Protein AF-A0A811QEH4-F1 (afdb_monomer)

Solvent-accessible surface area (backbone atoms only — not comparable to full-atom values): 9491 Å² total; per-residue (Å²): 139,77,87,78,74,56,68,46,79,50,65,41,89,74,87,62,48,53,26,32,36,38,54,56,64,73,72,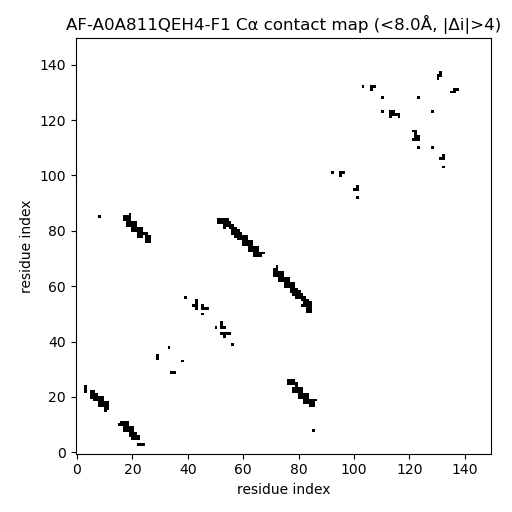63,85,62,61,89,95,57,53,68,68,59,54,52,51,56,50,46,68,50,81,49,101,90,50,87,40,41,75,50,71,46,82,45,80,42,83,41,80,43,80,56,97,92,37,83,42,82,42,82,44,46,51,40,37,41,30,26,59,53,63,93,84,63,64,69,72,85,74,43,87,46,76,64,58,44,49,52,54,51,48,54,51,53,49,54,56,36,63,67,42,87,54,71,86,72,31,69,51,73,65,58,51,51,38,48,76,68,63,76,54,79,74,82,86,74,79,77,70,85,78,84,76,136

Foldseek 3Di:
DPPFPPWDWDFDPPPRFIKTKGKDDKCPDDPPPDDPVRVLVVQQPDDDPPRWHFDDKAWDWDWDFDQDPNDTDTDTIIIIMTITGDDPVDDCVVVCPDPVSVVLVVLVVVLVVLCPDPPPVSHDDPVRSVCSNVVVDDPPVPPDDPDDDD

pLDDT: mean 82.16, std 16.69, range [34.47, 96.38]

Radius of gyration: 20.79 Å; Cα contacts (8 Å, |Δi|>4): 157; chains: 1; bounding box: 57×47×51 Å

Structure (mmCIF, N/CA/C/O backbone):
data_AF-A0A811QEH4-F1
#
_entry.id   AF-A0A811QEH4-F1
#
loop_
_atom_site.group_PDB
_atom_site.id
_atom_site.type_symbol
_atom_site.label_atom_id
_atom_site.label_alt_id
_atom_site.label_comp_id
_atom_site.label_asym_id
_atom_site.label_entity_id
_atom_site.label_seq_id
_atom_site.pdbx_PDB_ins_code
_atom_site.Cartn_x
_atom_site.Cartn_y
_atom_site.Cartn_z
_atom_site.occupancy
_atom_site.B_iso_or_equiv
_atom_site.auth_seq_id
_atom_site.auth_comp_id
_atom_site.auth_asym_id
_atom_site.auth_atom_id
_atom_site.pdbx_PDB_model_num
ATOM 1 N N . MET A 1 1 ? -11.457 2.155 -12.921 1.00 36.72 1 MET A N 1
ATOM 2 C CA . MET A 1 1 ? -10.584 1.898 -11.747 1.00 36.72 1 MET A CA 1
ATOM 3 C C . MET A 1 1 ? -10.361 0.392 -11.544 1.00 36.72 1 MET A C 1
ATOM 5 O O . MET A 1 1 ? -10.358 -0.081 -10.416 1.00 36.72 1 MET A O 1
ATOM 9 N N . GLU A 1 2 ? -10.170 -0.385 -12.615 1.00 34.47 2 GLU A N 1
ATOM 10 C CA . GLU A 1 2 ? -10.299 -1.854 -12.548 1.00 34.47 2 GLU A CA 1
ATOM 11 C C . GLU A 1 2 ? -8.967 -2.621 -12.679 1.00 34.47 2 GLU A C 1
ATOM 13 O O . GLU A 1 2 ? -8.942 -3.838 -12.553 1.00 34.47 2 GLU A O 1
ATOM 18 N N . GLU A 1 3 ? -7.828 -1.934 -12.817 1.00 36.97 3 GLU A N 1
ATOM 19 C CA . GLU A 1 3 ? -6.524 -2.590 -13.052 1.00 36.97 3 GLU A CA 1
ATOM 20 C C . GLU A 1 3 ? -5.674 -2.888 -11.799 1.00 36.97 3 GLU A C 1
ATOM 22 O O . GLU A 1 3 ? -4.561 -3.390 -11.914 1.00 36.97 3 GLU A O 1
ATOM 27 N N . LEU A 1 4 ? -6.179 -2.667 -10.580 1.00 42.97 4 LEU A N 1
ATOM 28 C CA . LEU A 1 4 ? -5.416 -2.902 -9.332 1.00 42.97 4 LEU A CA 1
ATOM 29 C C . LEU A 1 4 ? -5.822 -4.174 -8.563 1.00 42.97 4 LEU A C 1
ATOM 31 O O . LEU A 1 4 ? -5.484 -4.336 -7.389 1.00 42.97 4 LEU A O 1
ATOM 35 N N . ARG A 1 5 ? -6.559 -5.087 -9.207 1.00 48.81 5 ARG A N 1
ATOM 36 C CA . ARG A 1 5 ? -7.251 -6.212 -8.550 1.00 48.81 5 ARG A CA 1
ATOM 37 C C . ARG A 1 5 ? -6.539 -7.567 -8.623 1.00 48.81 5 ARG A C 1
ATOM 39 O O . ARG A 1 5 ? -7.174 -8.596 -8.417 1.00 48.81 5 ARG A O 1
ATOM 46 N N . LEU A 1 6 ? -5.235 -7.608 -8.887 1.00 53.94 6 LEU A N 1
ATOM 47 C CA . LEU A 1 6 ? -4.492 -8.872 -8.874 1.00 53.94 6 LEU A CA 1
ATOM 48 C C . LEU A 1 6 ? -3.901 -9.130 -7.484 1.00 53.94 6 LEU A C 1
ATOM 50 O O . LEU A 1 6 ? -2.721 -8.888 -7.235 1.00 53.94 6 LEU A O 1
ATOM 54 N N . ILE A 1 7 ? -4.759 -9.626 -6.586 1.00 71.75 7 ILE A N 1
ATOM 55 C CA . ILE A 1 7 ? -4.347 -10.272 -5.336 1.00 71.75 7 ILE A CA 1
ATOM 56 C C . ILE A 1 7 ? -4.352 -11.785 -5.574 1.00 71.75 7 ILE A C 1
ATOM 58 O O . ILE A 1 7 ? -5.411 -12.378 -5.777 1.00 71.75 7 ILE A O 1
ATOM 62 N N . LYS A 1 8 ? -3.176 -12.414 -5.569 1.00 86.38 8 LYS A N 1
ATOM 63 C CA . LYS A 1 8 ? -3.038 -13.879 -5.588 1.00 86.38 8 LYS A CA 1
ATOM 64 C C . LYS A 1 8 ? -2.835 -14.402 -4.168 1.00 86.38 8 LYS A C 1
ATOM 66 O O . LYS A 1 8 ? -2.325 -13.688 -3.313 1.00 86.38 8 LYS A O 1
ATOM 71 N N . GLN A 1 9 ? -3.218 -15.648 -3.921 1.00 90.12 9 GLN A N 1
ATOM 72 C CA . GLN A 1 9 ? -2.869 -16.348 -2.684 1.00 90.12 9 GLN A CA 1
ATOM 73 C C . GLN A 1 9 ? -1.576 -17.138 -2.895 1.00 90.12 9 GLN A C 1
ATOM 75 O O . GLN A 1 9 ? -1.321 -17.622 -3.999 1.00 90.12 9 GLN A O 1
ATOM 80 N N . GLY A 1 10 ? -0.769 -17.262 -1.847 1.00 89.50 10 GLY A N 1
ATOM 81 C CA . GLY A 1 10 ? 0.455 -18.058 -1.844 1.00 89.50 10 GLY A CA 1
ATOM 82 C C . GLY A 1 10 ? 0.698 -18.711 -0.488 1.00 89.50 10 GLY A C 1
ATOM 83 O O . GLY A 1 10 ? 0.034 -18.385 0.496 1.00 89.50 10 GLY A O 1
ATOM 84 N N . VAL A 1 11 ? 1.668 -19.621 -0.447 1.00 91.44 11 VAL A N 1
ATOM 85 C CA . VAL A 1 11 ? 2.109 -20.313 0.768 1.00 91.44 11 VAL A CA 1
ATOM 86 C C . VAL A 1 11 ? 3.607 -20.093 0.909 1.00 91.44 11 VAL A C 1
ATOM 88 O O . VAL A 1 11 ? 4.354 -20.364 -0.032 1.00 91.44 11 VAL A O 1
ATOM 91 N N . LEU A 1 12 ? 4.050 -19.591 2.061 1.00 87.31 12 LEU A N 1
ATOM 92 C CA . LEU A 1 12 ? 5.476 -19.496 2.353 1.00 87.31 12 LEU A CA 1
ATOM 93 C C . LEU A 1 12 ? 6.052 -20.906 2.566 1.00 87.31 12 LEU A C 1
ATOM 95 O O . LEU A 1 12 ? 5.463 -21.683 3.324 1.00 87.31 12 LEU A O 1
ATOM 99 N N . PRO A 1 13 ? 7.197 -21.242 1.936 1.00 85.12 13 PRO A N 1
ATOM 100 C CA . PRO A 1 13 ? 7.842 -22.547 2.106 1.00 85.12 13 PRO A CA 1
ATOM 101 C C . PRO A 1 13 ? 8.189 -22.838 3.570 1.00 85.12 13 PRO A C 1
ATOM 103 O O . PRO A 1 13 ? 8.126 -23.976 4.029 1.00 85.12 13 PRO A O 1
ATOM 106 N N . GLU A 1 14 ? 8.524 -21.785 4.312 1.00 80.12 14 GLU A N 1
ATOM 107 C CA . GLU A 1 14 ? 8.850 -21.840 5.727 1.00 80.12 14 GLU A CA 1
ATOM 108 C C . GLU A 1 14 ? 7.561 -21.863 6.559 1.00 80.12 14 GLU A C 1
ATOM 110 O O . GLU A 1 14 ? 6.865 -20.858 6.713 1.00 80.12 14 GLU A O 1
ATOM 115 N N . GLY A 1 15 ? 7.205 -23.040 7.077 1.00 79.94 15 GLY A N 1
ATOM 116 C CA . GLY A 1 15 ? 6.101 -23.195 8.029 1.00 79.94 15 GLY A CA 1
ATOM 117 C C . GLY A 1 15 ? 4.690 -23.113 7.436 1.00 79.94 15 GLY A C 1
ATOM 118 O O . GLY A 1 15 ? 3.723 -23.136 8.193 1.00 79.94 15 GLY A O 1
ATOM 119 N N . GLY A 1 16 ? 4.539 -23.033 6.110 1.00 86.81 16 GLY A N 1
ATOM 120 C CA . GLY A 1 16 ? 3.236 -23.126 5.444 1.00 86.81 16 GLY A CA 1
ATOM 121 C C . GLY A 1 16 ? 2.312 -21.925 5.675 1.00 86.81 16 GLY A C 1
ATOM 122 O O . GLY A 1 16 ? 1.097 -22.040 5.504 1.00 86.81 16 GLY A O 1
ATOM 123 N N . ARG A 1 17 ? 2.855 -20.769 6.082 1.00 89.94 17 ARG A N 1
ATOM 124 C CA . ARG A 1 17 ? 2.060 -19.558 6.340 1.00 89.94 17 ARG A CA 1
ATOM 125 C C . ARG A 1 17 ? 1.414 -19.064 5.041 1.00 89.94 17 ARG A C 1
ATOM 127 O O . ARG A 1 17 ? 2.099 -18.838 4.043 1.00 89.94 17 ARG A O 1
ATOM 134 N N . MET A 1 18 ? 0.097 -18.861 5.069 1.00 93.69 18 MET A N 1
ATOM 135 C CA . MET A 1 18 ? -0.664 -18.301 3.948 1.00 93.69 18 MET A CA 1
ATOM 136 C C . MET A 1 18 ? -0.372 -16.807 3.772 1.00 93.69 18 MET A C 1
ATOM 138 O O . MET A 1 18 ? -0.351 -16.053 4.749 1.00 93.69 18 MET A O 1
ATOM 142 N N . ILE A 1 19 ? -0.219 -16.369 2.521 1.00 94.00 19 ILE A N 1
ATOM 143 C CA . ILE A 1 19 ? 0.032 -14.969 2.158 1.00 94.00 19 ILE A CA 1
ATOM 144 C C . ILE A 1 19 ? -0.906 -14.476 1.054 1.00 94.00 19 ILE A C 1
ATOM 146 O O . ILE A 1 19 ? -1.382 -15.248 0.217 1.00 94.00 19 ILE A O 1
ATOM 150 N N . ALA A 1 20 ? -1.138 -13.166 1.039 1.00 93.94 20 ALA A N 1
ATOM 151 C CA . ALA A 1 20 ? -1.790 -12.443 -0.042 1.00 93.94 20 ALA A CA 1
ATOM 152 C C . ALA A 1 20 ? -0.747 -11.618 -0.812 1.00 93.94 20 ALA A C 1
ATOM 154 O O . ALA A 1 20 ? -0.099 -10.735 -0.255 1.00 93.94 20 ALA A O 1
ATOM 155 N N . VAL A 1 21 ? -0.591 -11.893 -2.104 1.00 93.19 21 VAL A N 1
ATOM 156 C CA . VAL A 1 21 ? 0.377 -11.233 -2.987 1.00 93.19 21 VAL A CA 1
ATOM 157 C C . VAL A 1 21 ? -0.340 -10.189 -3.824 1.00 93.19 21 VAL A C 1
ATOM 159 O O . VAL A 1 21 ? -1.165 -10.535 -4.669 1.00 93.19 21 VAL A O 1
ATOM 162 N N . LYS A 1 22 ? -0.007 -8.918 -3.618 1.00 91.31 22 LYS A N 1
ATOM 163 C CA . LYS A 1 22 ? -0.503 -7.789 -4.403 1.00 91.31 22 LYS A CA 1
ATOM 164 C C . LYS A 1 22 ? 0.578 -7.326 -5.371 1.00 91.31 22 LYS A C 1
ATOM 166 O O . LYS A 1 22 ? 1.601 -6.795 -4.943 1.00 91.31 22 LYS A O 1
ATOM 171 N N . ARG A 1 23 ? 0.335 -7.488 -6.672 1.00 88.94 23 ARG A N 1
ATOM 172 C CA . ARG A 1 23 ? 1.204 -6.921 -7.713 1.00 88.94 23 ARG A CA 1
ATOM 173 C C . ARG A 1 23 ? 0.869 -5.442 -7.907 1.00 88.94 23 ARG A C 1
ATOM 175 O O . ARG A 1 23 ? -0.309 -5.103 -8.033 1.00 88.94 23 ARG A O 1
ATOM 182 N N . LEU A 1 24 ? 1.874 -4.570 -7.909 1.00 86.56 24 LEU A N 1
ATOM 183 C CA . LEU A 1 24 ? 1.686 -3.157 -8.251 1.00 86.56 24 LEU A CA 1
ATOM 184 C C . LEU A 1 24 ? 1.806 -2.954 -9.766 1.00 86.56 24 LEU A C 1
ATOM 186 O O . LEU A 1 24 ? 2.313 -3.819 -10.482 1.00 86.56 24 LEU A O 1
ATOM 190 N N . ALA A 1 25 ? 1.290 -1.825 -10.253 1.00 80.56 25 ALA A N 1
ATOM 191 C CA . ALA A 1 25 ? 1.452 -1.443 -11.650 1.00 80.56 25 ALA A CA 1
ATOM 192 C C . ALA A 1 25 ? 2.940 -1.264 -11.990 1.00 80.56 25 ALA A C 1
ATOM 194 O O . ALA A 1 25 ? 3.731 -0.846 -11.141 1.00 80.56 25 ALA A O 1
ATOM 195 N N . GLU A 1 26 ? 3.303 -1.577 -13.232 1.00 72.38 26 GLU A N 1
ATOM 196 C CA . GLU A 1 26 ? 4.658 -1.367 -13.740 1.00 72.38 26 GLU A CA 1
ATOM 197 C C . GLU A 1 26 ? 5.039 0.109 -13.594 1.00 72.38 26 GLU A C 1
ATOM 199 O O . GLU A 1 26 ? 4.231 0.995 -13.881 1.00 72.38 26 GLU A O 1
ATOM 204 N N . ASN A 1 27 ? 6.263 0.371 -13.130 1.00 65.00 27 ASN A N 1
ATOM 205 C CA . ASN A 1 27 ? 6.763 1.729 -12.896 1.00 65.00 27 ASN A CA 1
ATOM 206 C C . ASN A 1 27 ? 5.850 2.567 -11.978 1.00 65.00 27 ASN A C 1
ATOM 208 O O . ASN A 1 27 ? 5.674 3.766 -12.206 1.00 65.00 27 ASN A O 1
ATOM 212 N N . ALA A 1 28 ? 5.244 1.937 -10.960 1.00 66.06 28 ALA A N 1
ATOM 213 C CA . ALA A 1 28 ? 4.405 2.630 -9.988 1.00 66.06 28 ALA A CA 1
ATOM 214 C C . ALA A 1 28 ? 5.127 3.885 -9.455 1.00 66.06 28 ALA A C 1
ATOM 216 O O . ALA A 1 28 ? 6.252 3.777 -8.958 1.00 66.06 28 ALA A O 1
ATOM 217 N N . PRO A 1 29 ? 4.514 5.077 -9.570 1.00 63.91 29 PRO A N 1
ATOM 218 C CA . PRO A 1 29 ? 5.186 6.318 -9.225 1.00 63.91 29 PRO A CA 1
ATOM 219 C C . PRO A 1 29 ? 5.461 6.363 -7.722 1.00 63.91 29 PRO A C 1
ATOM 221 O O . PRO A 1 29 ? 4.541 6.262 -6.909 1.00 63.91 29 PRO A O 1
ATOM 224 N N . VAL A 1 30 ? 6.728 6.552 -7.360 1.00 65.12 30 VAL A N 1
ATOM 225 C CA . VAL A 1 30 ? 7.123 6.869 -5.986 1.00 65.12 30 VAL A CA 1
ATOM 226 C C . VAL A 1 30 ? 7.092 8.394 -5.825 1.00 65.12 30 VAL A C 1
ATOM 228 O O . VAL A 1 30 ? 7.584 9.104 -6.709 1.00 65.12 30 VAL A O 1
ATOM 231 N N . PRO A 1 31 ? 6.507 8.933 -4.740 1.00 67.12 31 PRO A N 1
ATOM 232 C CA . PRO A 1 31 ? 6.529 10.365 -4.473 1.00 67.12 31 PRO A CA 1
ATOM 233 C C . PRO A 1 31 ? 7.950 10.943 -4.494 1.00 67.12 31 PRO A C 1
ATOM 235 O O . PRO A 1 31 ? 8.900 10.330 -4.008 1.00 67.12 31 PRO A O 1
ATOM 238 N N . SER A 1 32 ? 8.094 12.155 -5.032 1.00 59.69 32 SER A N 1
ATOM 239 C CA . SER A 1 32 ? 9.386 12.840 -5.116 1.00 59.69 32 SER A CA 1
ATOM 240 C C . SER A 1 32 ? 10.029 12.999 -3.733 1.00 59.69 32 SER A C 1
ATOM 242 O O . SER A 1 32 ? 9.397 13.507 -2.808 1.00 59.69 32 SER A O 1
ATOM 244 N N . GLY A 1 33 ? 11.296 12.597 -3.607 1.00 66.69 33 GLY A N 1
ATOM 245 C CA . GLY A 1 33 ? 12.051 12.661 -2.350 1.00 66.69 33 GLY A CA 1
ATOM 246 C C . GLY A 1 33 ? 11.960 11.408 -1.472 1.00 66.69 33 GLY A C 1
ATOM 247 O O . GLY A 1 33 ? 12.563 11.395 -0.404 1.00 66.69 33 GLY A O 1
ATOM 248 N N . MET A 1 34 ? 11.255 10.360 -1.911 1.00 72.50 34 MET A N 1
ATOM 249 C CA . MET A 1 34 ? 11.223 9.047 -1.259 1.00 72.50 34 MET A CA 1
ATOM 250 C C . MET A 1 34 ? 11.585 7.942 -2.255 1.00 72.50 34 MET A C 1
ATOM 252 O O . MET A 1 34 ? 11.402 8.099 -3.462 1.00 72.50 34 MET A O 1
ATOM 256 N N . THR A 1 35 ? 12.117 6.827 -1.751 1.00 86.12 35 THR A N 1
ATOM 257 C CA . THR A 1 35 ? 12.345 5.612 -2.547 1.00 86.12 35 THR A CA 1
ATOM 258 C C . THR A 1 35 ? 11.330 4.541 -2.170 1.00 86.12 35 THR A C 1
ATOM 260 O O . THR A 1 35 ? 10.756 4.573 -1.078 1.00 86.12 35 THR A O 1
ATOM 263 N N . PHE A 1 36 ? 11.123 3.572 -3.062 1.00 87.38 36 PHE A N 1
ATOM 264 C CA . PHE A 1 36 ? 10.260 2.425 -2.788 1.00 87.38 36 PHE A CA 1
ATOM 265 C C . PHE A 1 36 ? 10.698 1.678 -1.514 1.00 87.38 36 PHE A C 1
ATOM 267 O O . PHE A 1 36 ? 9.865 1.322 -0.683 1.00 87.38 36 PHE A O 1
ATOM 274 N N . GLU A 1 37 ? 12.009 1.515 -1.316 1.00 89.56 37 GLU A N 1
ATOM 275 C CA . GLU A 1 37 ? 12.614 0.831 -0.168 1.00 89.56 37 GLU A CA 1
ATOM 276 C C . GLU A 1 37 ? 12.308 1.537 1.153 1.00 89.56 37 GLU A C 1
ATOM 278 O O . GLU A 1 37 ? 12.082 0.882 2.170 1.00 89.56 37 GLU A O 1
ATOM 283 N N . THR A 1 38 ? 12.278 2.871 1.148 1.00 90.44 38 THR A N 1
ATOM 284 C CA . THR A 1 38 ? 11.962 3.655 2.349 1.00 90.44 38 THR A CA 1
ATOM 285 C C . THR A 1 38 ? 10.517 3.403 2.775 1.00 90.44 38 THR A C 1
ATOM 287 O O . THR A 1 38 ? 10.255 3.046 3.925 1.00 90.44 38 THR A O 1
ATOM 290 N N . GLU A 1 39 ? 9.580 3.506 1.833 1.00 89.62 39 GLU A N 1
ATOM 291 C CA . GLU A 1 39 ? 8.155 3.297 2.096 1.00 89.62 39 GLU A CA 1
ATOM 292 C C . GLU A 1 39 ? 7.851 1.854 2.503 1.00 89.62 39 GLU A C 1
ATOM 294 O O . GLU A 1 39 ? 7.151 1.615 3.488 1.00 89.62 39 GLU A O 1
ATOM 299 N N . VAL A 1 40 ? 8.410 0.871 1.791 1.00 92.56 40 VAL A N 1
ATOM 300 C CA . VAL A 1 40 ? 8.153 -0.540 2.093 1.00 92.56 40 VAL A CA 1
ATOM 301 C C . VAL A 1 40 ? 8.733 -0.935 3.451 1.00 92.56 40 VAL A C 1
ATOM 303 O O . VAL A 1 40 ? 8.075 -1.655 4.198 1.00 92.56 40 VAL A O 1
ATOM 306 N N . THR A 1 41 ? 9.900 -0.403 3.828 1.00 93.31 41 THR A N 1
ATOM 307 C CA . THR A 1 41 ? 10.500 -0.651 5.148 1.00 93.31 41 THR A CA 1
ATOM 308 C C . THR A 1 41 ? 9.631 -0.074 6.262 1.00 93.31 41 THR A C 1
ATOM 310 O O . THR A 1 41 ? 9.370 -0.761 7.252 1.00 93.31 41 THR A O 1
ATOM 313 N N . ASN A 1 42 ? 9.114 1.147 6.082 1.00 93.25 42 ASN A N 1
ATOM 314 C CA . ASN A 1 42 ? 8.173 1.753 7.024 1.00 93.25 42 ASN A CA 1
ATOM 315 C C . ASN A 1 42 ? 6.912 0.892 7.181 1.00 93.25 42 ASN A C 1
ATOM 317 O O . ASN A 1 42 ? 6.490 0.626 8.304 1.00 93.25 42 ASN A O 1
ATOM 321 N N . LEU A 1 43 ? 6.341 0.403 6.075 1.00 93.38 43 LEU A N 1
ATOM 322 C CA . LEU A 1 43 ? 5.165 -0.470 6.100 1.00 93.38 43 LEU A CA 1
ATOM 323 C C . LEU A 1 43 ? 5.441 -1.821 6.777 1.00 93.38 43 LEU A C 1
ATOM 325 O O . LEU A 1 43 ? 4.605 -2.291 7.544 1.00 93.38 43 LEU A O 1
ATOM 329 N N . MET A 1 44 ? 6.600 -2.439 6.534 1.00 95.69 44 MET A N 1
ATOM 330 C CA . MET A 1 44 ? 6.988 -3.709 7.167 1.00 95.69 44 MET A CA 1
ATOM 331 C C . MET A 1 44 ? 7.203 -3.581 8.681 1.00 95.69 44 MET A C 1
ATOM 333 O O . MET A 1 44 ? 6.960 -4.540 9.421 1.00 95.69 44 MET A O 1
ATOM 337 N N . ALA A 1 45 ? 7.637 -2.406 9.150 1.00 96.38 45 ALA A N 1
ATOM 338 C CA . ALA A 1 45 ? 7.833 -2.116 10.568 1.00 96.38 45 ALA A CA 1
ATOM 339 C C . ALA A 1 45 ? 6.514 -1.930 11.341 1.00 96.38 45 ALA A C 1
ATOM 341 O O . ALA A 1 45 ? 6.502 -2.060 12.567 1.00 96.38 45 ALA A O 1
ATOM 342 N N . LEU A 1 46 ? 5.395 -1.655 10.660 1.00 95.31 46 LEU A N 1
ATOM 343 C CA . LEU A 1 46 ? 4.090 -1.514 11.306 1.00 95.31 46 LEU A CA 1
ATOM 344 C C . LEU A 1 46 ? 3.604 -2.868 11.837 1.00 95.31 46 LEU A C 1
ATOM 346 O O . LEU A 1 46 ? 3.300 -3.780 11.069 1.00 95.31 46 LEU A O 1
ATOM 350 N N . LYS A 1 47 ? 3.482 -2.979 13.164 1.00 95.06 47 LYS A N 1
ATOM 351 C CA . LYS A 1 47 ? 2.891 -4.134 13.855 1.00 95.06 47 LYS A CA 1
ATOM 352 C C . LYS A 1 47 ? 1.742 -3.663 14.734 1.00 95.06 47 LYS A C 1
ATOM 354 O O . LYS A 1 47 ? 1.955 -3.019 15.758 1.00 95.06 47 LYS A O 1
ATOM 359 N N . HIS A 1 48 ? 0.514 -3.964 14.326 1.00 96.19 48 HIS A N 1
ATOM 360 C CA . HIS A 1 48 ? -0.677 -3.609 15.088 1.00 96.19 48 HIS A CA 1
ATOM 361 C C . HIS A 1 48 ? -1.825 -4.563 14.757 1.00 96.19 48 HIS A C 1
ATOM 363 O O . HIS A 1 48 ? -2.043 -4.872 13.594 1.00 96.19 48 HIS A O 1
ATOM 369 N N . GLN A 1 49 ? -2.620 -4.958 15.754 1.00 95.00 49 GLN A N 1
ATOM 370 C CA . GLN A 1 49 ? -3.722 -5.926 15.602 1.00 95.00 49 GLN A CA 1
ATOM 371 C C . GLN A 1 49 ? -4.787 -5.554 14.549 1.00 95.00 49 GLN A C 1
ATOM 373 O O . GLN A 1 49 ? -5.524 -6.416 14.086 1.00 95.00 49 GLN A O 1
ATOM 378 N N . ASN A 1 50 ? -4.871 -4.271 14.179 1.00 93.62 50 ASN A N 1
ATOM 379 C CA . ASN A 1 50 ? -5.849 -3.739 13.219 1.00 93.62 50 ASN A CA 1
ATOM 380 C C . ASN A 1 50 ? -5.221 -3.282 11.889 1.00 93.62 50 ASN A C 1
ATOM 382 O O . ASN A 1 50 ? -5.888 -2.618 11.099 1.00 93.62 50 ASN A O 1
ATOM 386 N N . ILE A 1 51 ? -3.936 -3.562 11.658 1.00 93.75 51 ILE A N 1
ATOM 387 C CA . ILE A 1 51 ? -3.235 -3.242 10.409 1.00 93.75 51 ILE A CA 1
ATOM 388 C C . ILE A 1 51 ? -2.706 -4.553 9.845 1.00 93.75 51 ILE A C 1
ATOM 390 O O . ILE A 1 51 ? -1.974 -5.257 10.530 1.00 93.75 51 ILE A O 1
ATOM 394 N N . VAL A 1 52 ? -3.071 -4.859 8.599 1.00 93.06 52 VAL A N 1
ATOM 395 C CA . VAL A 1 52 ? -2.620 -6.081 7.925 1.00 93.06 52 VAL A CA 1
ATOM 396 C C . VAL A 1 52 ? -1.107 -6.042 7.761 1.00 93.06 52 VAL A C 1
ATOM 398 O O . VAL A 1 52 ? -0.567 -5.114 7.153 1.00 93.06 52 VAL A O 1
ATOM 401 N N . GLU A 1 53 ? -0.431 -7.051 8.294 1.00 94.56 53 GLU A N 1
ATOM 402 C CA . GLU A 1 53 ? 1.022 -7.126 8.310 1.00 94.56 53 GLU A CA 1
ATOM 403 C C . GLU A 1 53 ? 1.586 -7.316 6.893 1.00 94.56 53 GLU A C 1
ATOM 405 O O . GLU A 1 53 ? 1.221 -8.257 6.180 1.00 94.56 53 GLU A O 1
ATOM 410 N N . LEU A 1 54 ? 2.513 -6.443 6.488 1.00 95.56 54 LEU A N 1
ATOM 411 C CA . LEU A 1 54 ? 3.359 -6.671 5.318 1.00 95.56 54 LEU A CA 1
ATOM 412 C C . LEU A 1 54 ? 4.539 -7.561 5.728 1.00 95.56 54 LEU A C 1
ATOM 414 O O . LEU A 1 54 ? 5.329 -7.189 6.597 1.00 95.56 54 LEU A O 1
ATOM 418 N N . LEU A 1 55 ? 4.646 -8.734 5.106 1.00 93.31 55 LEU A N 1
ATOM 419 C CA . LEU A 1 55 ? 5.626 -9.763 5.461 1.00 93.31 55 LEU A CA 1
ATOM 420 C C . LEU A 1 55 ? 6.874 -9.700 4.593 1.00 93.31 55 LEU A C 1
ATOM 422 O O . LEU A 1 55 ? 7.983 -9.807 5.100 1.00 93.31 55 LEU A O 1
ATOM 426 N N . HIS A 1 56 ? 6.683 -9.535 3.285 1.00 93.00 56 HIS A N 1
ATOM 427 C CA . HIS A 1 56 ? 7.764 -9.502 2.306 1.00 93.00 56 HIS A CA 1
ATOM 428 C C . HIS A 1 56 ? 7.406 -8.563 1.155 1.00 93.00 56 HIS A C 1
ATOM 430 O O . HIS A 1 56 ? 6.241 -8.204 0.960 1.00 93.00 56 HIS A O 1
ATOM 436 N N . TYR A 1 57 ? 8.401 -8.224 0.346 1.00 93.56 57 TYR A N 1
ATOM 437 C CA . TYR A 1 57 ? 8.203 -7.543 -0.923 1.00 93.56 57 TYR A CA 1
ATOM 438 C C . TYR A 1 57 ? 9.175 -8.071 -1.978 1.00 93.56 57 TYR A C 1
ATOM 440 O O . TYR A 1 57 ? 10.185 -8.696 -1.662 1.00 93.56 57 TYR A O 1
ATOM 448 N N . CYS A 1 58 ? 8.852 -7.799 -3.235 1.00 89.88 58 CYS A N 1
ATOM 449 C CA . CYS A 1 58 ? 9.729 -7.967 -4.382 1.00 89.88 58 CYS A CA 1
ATOM 450 C C . CYS A 1 58 ? 9.827 -6.616 -5.096 1.00 89.88 58 CYS A C 1
ATOM 452 O O . CYS A 1 58 ? 8.803 -5.956 -5.285 1.00 89.88 58 CYS A O 1
ATOM 454 N N . HIS A 1 59 ? 11.047 -6.216 -5.449 1.00 90.44 59 HIS A N 1
ATOM 455 C CA . HIS A 1 59 ? 11.360 -5.036 -6.250 1.00 90.44 59 HIS A CA 1
ATOM 456 C C . HIS A 1 59 ? 12.508 -5.423 -7.182 1.00 90.44 59 HIS A C 1
ATOM 458 O O . HIS A 1 59 ? 13.673 -5.359 -6.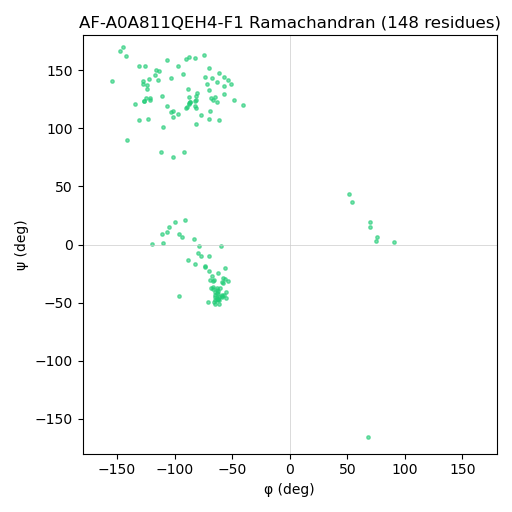797 1.00 90.44 59 HIS A O 1
ATOM 464 N N . GLU A 1 60 ? 12.176 -5.934 -8.366 1.00 88.19 60 GLU A N 1
ATOM 465 C CA . GLU A 1 60 ? 13.166 -6.493 -9.288 1.00 88.19 60 GLU A CA 1
ATOM 466 C C . GLU A 1 60 ? 13.048 -5.857 -10.672 1.00 88.19 60 GLU A C 1
ATOM 468 O O . GLU A 1 60 ? 11.991 -5.891 -11.303 1.00 88.19 60 GLU A O 1
ATOM 473 N N . ALA A 1 61 ? 14.150 -5.283 -11.155 1.00 88.38 61 ALA A N 1
ATOM 474 C CA . ALA A 1 61 ? 14.257 -4.780 -12.517 1.00 88.38 61 ALA A CA 1
ATOM 475 C C . ALA A 1 61 ? 14.579 -5.930 -13.478 1.00 88.38 61 ALA A C 1
ATOM 477 O O . ALA A 1 61 ? 15.586 -6.625 -13.333 1.00 88.38 61 ALA A O 1
ATOM 478 N N . GLN A 1 62 ? 13.732 -6.119 -14.486 1.00 87.50 62 GLN A N 1
ATOM 479 C CA . GLN A 1 62 ? 13.869 -7.175 -15.480 1.00 87.50 62 GLN A CA 1
ATOM 480 C C . GLN A 1 62 ? 13.898 -6.583 -16.890 1.00 87.50 62 GLN A C 1
ATOM 482 O O . GLN A 1 62 ? 13.113 -5.702 -17.243 1.00 87.50 62 GLN A O 1
ATOM 487 N N . LYS A 1 63 ? 14.792 -7.097 -17.740 1.00 91.00 63 LYS A N 1
ATOM 488 C CA . LYS A 1 63 ? 14.824 -6.736 -19.162 1.00 91.00 63 LYS A CA 1
ATOM 489 C C . LYS A 1 63 ? 13.770 -7.543 -19.908 1.00 91.00 63 LYS A C 1
ATOM 491 O O . LYS A 1 63 ? 13.871 -8.766 -19.982 1.00 91.00 63 LYS A O 1
ATOM 496 N N . LYS A 1 64 ? 12.790 -6.866 -20.498 1.00 89.50 64 LYS A N 1
ATOM 497 C CA . LYS A 1 64 ? 11.750 -7.480 -21.328 1.00 89.50 64 LYS A CA 1
ATOM 498 C C . LYS A 1 64 ? 11.879 -7.005 -22.767 1.00 89.50 64 LYS A C 1
ATOM 500 O O . LYS A 1 64 ? 12.194 -5.848 -23.035 1.00 89.50 64 LYS A O 1
ATOM 505 N N . VAL A 1 65 ? 11.649 -7.916 -23.706 1.00 93.50 65 VAL A N 1
ATOM 506 C CA . VAL A 1 65 ? 11.561 -7.579 -25.128 1.00 93.50 65 VAL A CA 1
ATOM 507 C C . VAL A 1 65 ? 10.105 -7.257 -25.430 1.00 93.50 65 VAL A C 1
ATOM 509 O O . VAL A 1 65 ? 9.247 -8.128 -25.302 1.00 93.50 65 VAL A O 1
ATOM 512 N N . ILE A 1 66 ? 9.825 -6.021 -25.836 1.00 92.44 66 ILE A N 1
ATOM 513 C CA . ILE A 1 66 ? 8.483 -5.591 -26.238 1.00 92.44 66 ILE A CA 1
ATOM 514 C C . ILE A 1 66 ? 8.472 -5.195 -27.713 1.00 92.44 66 ILE A C 1
ATOM 516 O O . ILE A 1 66 ? 9.478 -4.735 -28.258 1.00 92.44 66 ILE A O 1
ATOM 520 N N . GLN A 1 67 ? 7.328 -5.373 -28.371 1.00 94.94 67 GLN A N 1
ATOM 521 C CA . GLN A 1 67 ? 7.126 -4.865 -29.722 1.00 94.94 67 GLN A CA 1
ATOM 522 C C . GLN A 1 67 ? 6.621 -3.422 -29.647 1.00 94.94 67 GLN A C 1
ATOM 524 O O . GLN A 1 67 ? 5.584 -3.150 -29.049 1.00 94.94 67 GLN A O 1
ATOM 529 N N . HIS A 1 68 ? 7.336 -2.497 -30.278 1.00 91.38 68 HIS A N 1
ATOM 530 C CA . HIS A 1 68 ? 6.960 -1.092 -30.371 1.00 91.38 68 HIS A CA 1
ATOM 531 C C . HIS A 1 68 ? 7.145 -0.624 -31.816 1.00 91.38 68 HIS A C 1
ATOM 533 O O . HIS A 1 68 ? 8.240 -0.721 -32.376 1.00 91.38 68 HIS A O 1
ATOM 539 N N . ASN A 1 69 ? 6.066 -0.152 -32.447 1.00 91.69 69 ASN A N 1
ATOM 540 C CA . ASN A 1 69 ? 6.050 0.292 -33.849 1.00 91.69 69 ASN A CA 1
ATOM 541 C C . ASN A 1 69 ? 6.649 -0.738 -34.831 1.00 91.69 69 ASN A C 1
ATOM 543 O O . ASN A 1 69 ? 7.454 -0.401 -35.698 1.00 91.69 69 ASN A O 1
ATOM 547 N N . GLY A 1 70 ? 6.299 -2.018 -34.660 1.00 93.31 70 GLY A N 1
ATOM 548 C CA . GLY A 1 70 ? 6.768 -3.109 -35.522 1.00 93.31 70 GLY A CA 1
ATOM 549 C C . GLY A 1 70 ? 8.220 -3.549 -35.295 1.00 93.31 70 GLY A C 1
ATOM 550 O O . GLY A 1 70 ? 8.693 -4.433 -36.004 1.00 93.31 70 GLY A O 1
ATOM 551 N N . ARG A 1 71 ? 8.930 -2.983 -34.311 1.00 94.25 71 ARG A N 1
ATOM 552 C CA . ARG A 1 71 ? 10.301 -3.370 -33.937 1.00 94.25 71 ARG A CA 1
ATOM 553 C C . ARG A 1 71 ? 10.332 -3.982 -32.542 1.00 94.25 71 ARG A C 1
ATOM 555 O O . ARG A 1 71 ? 9.548 -3.590 -31.683 1.00 94.25 71 ARG A O 1
ATOM 562 N N . TYR A 1 72 ? 11.259 -4.908 -32.314 1.00 95.56 72 TYR A N 1
ATOM 563 C CA . TYR A 1 72 ? 11.534 -5.439 -30.980 1.00 95.56 72 TYR A CA 1
ATOM 564 C C . TYR A 1 72 ? 12.543 -4.540 -30.273 1.00 95.56 72 TYR A C 1
ATOM 566 O O . TYR A 1 72 ? 13.641 -4.312 -30.783 1.00 95.56 72 TYR A O 1
ATOM 574 N N . VAL A 1 73 ? 12.160 -4.020 -29.112 1.00 94.94 73 VAL A N 1
ATOM 575 C CA . VAL A 1 73 ? 13.007 -3.183 -28.260 1.00 94.94 73 VAL A CA 1
ATOM 576 C C . VAL A 1 73 ? 13.138 -3.824 -26.886 1.00 94.94 73 VAL A C 1
ATOM 578 O O . VAL A 1 73 ? 12.194 -4.427 -26.377 1.00 94.94 73 VAL A O 1
ATOM 581 N N . ILE A 1 74 ? 14.328 -3.715 -26.299 1.00 93.81 74 ILE A N 1
ATOM 582 C CA . ILE A 1 74 ? 14.577 -4.151 -24.926 1.00 93.81 74 ILE A CA 1
ATOM 583 C C . ILE A 1 74 ? 14.243 -2.978 -24.016 1.00 93.81 74 ILE A C 1
ATOM 585 O O . ILE A 1 74 ? 14.830 -1.905 -24.150 1.00 93.81 74 ILE A O 1
ATOM 589 N N . VAL A 1 75 ? 13.312 -3.196 -23.099 1.00 89.75 75 VAL A N 1
ATOM 590 C CA . VAL A 1 75 ? 12.945 -2.245 -22.053 1.00 89.75 75 VAL A CA 1
ATOM 591 C C . VAL A 1 75 ? 13.263 -2.839 -20.694 1.00 89.75 75 VAL A C 1
ATOM 593 O O . VAL A 1 75 ? 13.164 -4.049 -20.487 1.00 89.75 75 VAL A O 1
ATOM 596 N N . GLU A 1 76 ? 13.662 -1.981 -19.768 1.00 86.38 76 GLU A N 1
ATOM 597 C CA . GLU A 1 76 ? 13.766 -2.340 -18.363 1.00 86.38 76 GLU A CA 1
ATOM 598 C C . GLU A 1 76 ? 12.402 -2.109 -17.717 1.00 86.38 76 GLU A C 1
ATOM 600 O O . GLU A 1 76 ? 11.839 -1.018 -17.801 1.00 86.38 76 GLU A O 1
ATOM 605 N N . MET A 1 77 ? 11.835 -3.166 -17.149 1.00 83.75 77 MET A N 1
ATOM 606 C CA . MET A 1 77 ? 10.554 -3.147 -16.460 1.00 83.75 77 MET A CA 1
ATOM 607 C C . MET A 1 77 ? 10.770 -3.620 -15.034 1.00 83.75 77 MET A C 1
ATOM 609 O O . MET A 1 77 ? 11.294 -4.709 -14.808 1.00 83.75 77 MET A O 1
ATOM 613 N N . THR A 1 78 ? 10.335 -2.810 -14.080 1.00 84.81 78 THR A N 1
ATOM 614 C CA . THR A 1 78 ? 10.412 -3.161 -12.667 1.00 84.81 78 THR A CA 1
ATOM 615 C C . THR A 1 78 ? 9.152 -3.903 -12.245 1.00 84.81 78 THR A C 1
ATOM 617 O O . THR A 1 78 ? 8.048 -3.353 -12.296 1.00 84.81 78 THR A O 1
ATOM 620 N N . GLU A 1 79 ? 9.311 -5.148 -11.806 1.00 85.44 79 GLU A N 1
ATOM 621 C CA . GLU A 1 79 ? 8.245 -5.918 -11.180 1.00 85.44 79 GLU A CA 1
ATOM 622 C C . GLU A 1 79 ? 8.218 -5.651 -9.676 1.00 85.44 79 GLU A C 1
ATOM 624 O O . GLU A 1 79 ? 9.227 -5.776 -8.978 1.00 85.44 79 GLU A O 1
ATOM 629 N N . ILE A 1 80 ? 7.036 -5.281 -9.176 1.00 87.75 80 ILE A N 1
ATOM 630 C CA . ILE A 1 80 ? 6.828 -4.978 -7.762 1.00 87.75 80 ILE A CA 1
ATOM 631 C C . ILE A 1 80 ? 5.677 -5.811 -7.215 1.00 87.75 80 ILE A C 1
ATOM 633 O O . ILE A 1 80 ? 4.543 -5.733 -7.700 1.00 87.75 80 ILE A O 1
ATOM 637 N N . CYS A 1 81 ? 5.959 -6.575 -6.162 1.00 90.00 81 CYS A N 1
ATOM 638 C CA . CYS A 1 81 ? 4.953 -7.318 -5.409 1.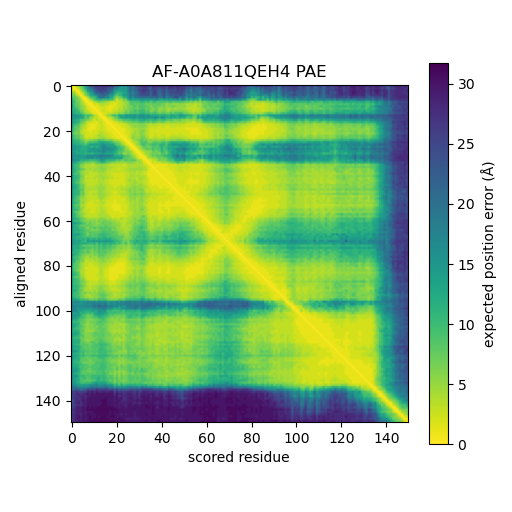00 90.00 81 CYS A CA 1
ATOM 639 C C . CYS A 1 81 ? 5.054 -7.006 -3.916 1.00 90.00 81 CYS A C 1
ATOM 641 O O . CYS A 1 81 ? 6.145 -6.931 -3.361 1.00 90.00 81 CYS A O 1
ATOM 643 N N . LEU A 1 82 ? 3.903 -6.884 -3.260 1.00 92.88 82 LEU A N 1
ATOM 644 C CA . LEU A 1 82 ? 3.778 -6.786 -1.808 1.00 92.88 82 LEU A CA 1
ATOM 645 C C . LEU A 1 82 ? 3.116 -8.061 -1.282 1.00 92.88 82 LEU A C 1
ATOM 647 O O . LEU A 1 82 ? 2.050 -8.446 -1.768 1.00 92.88 82 LEU A O 1
ATOM 651 N N . CYS A 1 83 ? 3.730 -8.709 -0.298 1.00 93.69 83 CYS A N 1
ATOM 652 C CA . CYS A 1 83 ? 3.252 -9.959 0.285 1.00 93.69 83 CYS A CA 1
ATOM 653 C C . CYS A 1 83 ? 2.744 -9.702 1.703 1.00 93.69 83 CYS A C 1
ATOM 655 O O . CYS A 1 83 ? 3.532 -9.591 2.642 1.00 93.69 83 CYS A O 1
ATOM 657 N N . TYR A 1 84 ? 1.429 -9.618 1.850 1.00 94.19 84 TYR A N 1
ATOM 658 C CA . TYR A 1 84 ? 0.759 -9.440 3.133 1.00 94.19 84 TYR A CA 1
ATOM 659 C C . TYR A 1 84 ? 0.423 -10.783 3.771 1.00 94.19 84 TYR A C 1
ATOM 661 O O . TYR A 1 84 ? 0.303 -11.804 3.086 1.00 94.19 84 TYR A O 1
ATOM 669 N N . GLU A 1 85 ? 0.205 -10.778 5.080 1.00 92.31 85 GLU A N 1
ATOM 670 C CA . GLU A 1 85 ? -0.492 -11.884 5.722 1.00 92.31 85 GLU A CA 1
ATOM 671 C C . GLU A 1 85 ? -1.879 -12.098 5.097 1.00 92.31 85 GLU A C 1
ATOM 673 O O . GLU A 1 85 ? -2.566 -11.163 4.674 1.00 92.31 85 GLU A O 1
ATOM 678 N N . TYR A 1 86 ? -2.291 -13.360 5.002 1.00 92.56 86 TYR A N 1
ATOM 679 C CA . TYR A 1 86 ? -3.598 -13.692 4.461 1.00 92.56 86 TYR A CA 1
ATOM 680 C C . TYR A 1 86 ? -4.702 -13.522 5.512 1.00 92.56 86 TYR A C 1
ATOM 682 O O . TYR A 1 86 ? -4.647 -14.128 6.581 1.00 92.56 86 TYR A O 1
ATOM 690 N N . LEU A 1 87 ? -5.752 -12.766 5.171 1.00 91.25 87 LEU A N 1
ATOM 691 C CA . LEU A 1 87 ? -6.944 -12.614 6.006 1.00 91.25 87 LEU A CA 1
ATOM 692 C C . LEU A 1 87 ? -8.102 -13.490 5.493 1.00 91.25 87 LEU A C 1
ATOM 694 O O . LEU A 1 87 ? -8.716 -13.162 4.473 1.00 91.25 87 LEU A O 1
ATOM 698 N N . PRO A 1 88 ? -8.478 -14.568 6.208 1.00 89.38 88 PRO A N 1
ATOM 699 C CA . PRO A 1 88 ? -9.444 -15.554 5.713 1.00 89.38 88 PRO A CA 1
ATOM 700 C C . PRO A 1 88 ? -10.882 -15.034 5.631 1.00 89.38 88 PRO A C 1
ATOM 702 O O . PRO A 1 88 ? -11.682 -15.550 4.856 1.00 89.38 88 PRO A O 1
ATOM 705 N N . LYS A 1 89 ? -11.224 -13.992 6.399 1.00 90.25 89 LYS A N 1
ATOM 706 C CA . LYS A 1 89 ? -12.560 -13.375 6.373 1.00 90.25 89 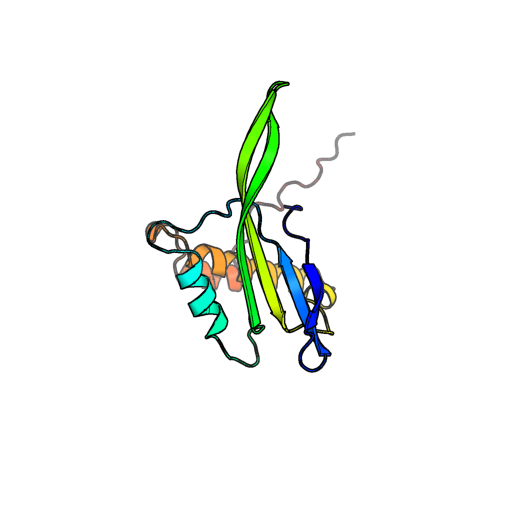LYS A CA 1
ATOM 707 C C . LYS A 1 89 ? -12.756 -12.420 5.188 1.00 90.25 89 LYS A C 1
ATOM 709 O O . LYS A 1 89 ? -13.872 -11.995 4.914 1.00 90.25 89 LYS A O 1
ATOM 714 N N . GLY A 1 90 ? -11.697 -12.141 4.426 1.00 85.44 90 GLY A N 1
ATOM 715 C CA . GLY A 1 90 ? -11.743 -11.199 3.314 1.00 85.44 90 GLY A CA 1
ATOM 716 C C . GLY A 1 90 ? -11.953 -9.753 3.766 1.00 85.44 90 GLY A C 1
ATOM 717 O O . GLY A 1 90 ? -11.750 -9.407 4.928 1.00 85.44 90 GLY A O 1
ATOM 718 N N . SER A 1 91 ? -12.305 -8.897 2.811 1.00 86.12 91 SER A N 1
ATOM 719 C CA . SER A 1 91 ? -12.491 -7.464 3.014 1.00 86.12 91 SER A CA 1
ATOM 720 C C . SER A 1 91 ? -13.870 -7.114 3.580 1.00 86.12 91 SER A C 1
ATOM 722 O O . SER A 1 91 ? -14.823 -7.888 3.504 1.00 86.12 91 SER A O 1
ATOM 724 N N . LEU A 1 92 ? -13.952 -5.912 4.156 1.00 86.00 92 LEU A N 1
ATOM 725 C CA . LEU A 1 92 ? -15.156 -5.385 4.797 1.00 86.00 92 LEU A CA 1
ATOM 726 C C . LEU A 1 92 ? -16.338 -5.217 3.825 1.00 86.00 92 LEU A C 1
ATOM 728 O O . LEU A 1 92 ? -17.480 -5.262 4.261 1.00 86.00 92 LEU A O 1
ATOM 732 N N . ASP A 1 93 ? -16.080 -5.057 2.525 1.00 82.62 93 ASP A N 1
ATOM 733 C CA . ASP A 1 93 ? -17.103 -4.902 1.479 1.00 82.62 93 ASP A CA 1
ATOM 734 C C . ASP A 1 93 ? -18.152 -6.022 1.480 1.00 82.62 93 ASP A C 1
ATOM 736 O O . ASP A 1 93 ? -19.309 -5.757 1.187 1.00 82.62 93 ASP A O 1
ATOM 740 N N . LYS A 1 94 ? -17.775 -7.241 1.880 1.00 83.62 94 LYS A N 1
ATOM 741 C CA . LYS A 1 94 ? -18.686 -8.393 2.007 1.00 83.62 94 LYS A CA 1
ATOM 742 C C . LYS A 1 94 ? -19.690 -8.292 3.157 1.00 83.62 94 LYS A C 1
ATOM 744 O O . LYS A 1 94 ? -20.537 -9.166 3.284 1.00 83.62 94 LYS A O 1
ATOM 749 N N . TYR A 1 95 ? -19.516 -7.311 4.034 1.00 85.31 95 TYR A N 1
ATOM 750 C CA . TYR A 1 95 ? -20.306 -7.122 5.248 1.00 85.31 95 TYR A CA 1
ATOM 751 C C . TYR A 1 95 ? -21.037 -5.771 5.254 1.00 85.31 95 TYR A C 1
ATOM 753 O O . TYR A 1 95 ? -21.698 -5.433 6.233 1.00 85.31 95 TYR A O 1
ATOM 761 N N . LEU A 1 96 ? -20.881 -4.975 4.191 1.00 83.88 96 LEU A N 1
ATOM 762 C CA . LEU A 1 9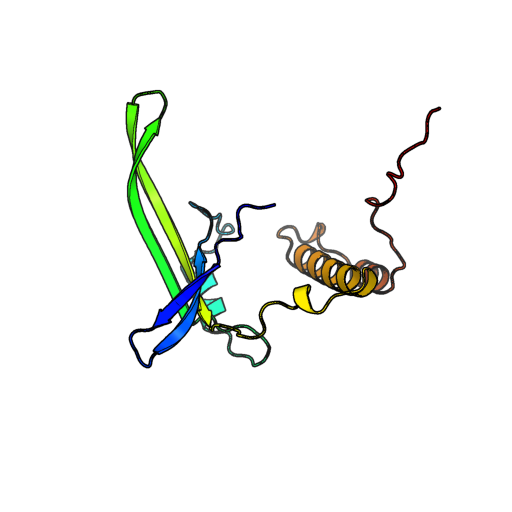6 ? -21.545 -3.686 4.012 1.00 83.88 96 LEU A CA 1
ATOM 763 C C . LEU A 1 96 ? -22.718 -3.881 3.047 1.00 83.88 96 LEU A C 1
ATOM 765 O O . LEU A 1 96 ? -22.629 -3.528 1.872 1.00 83.88 96 LEU A O 1
ATOM 769 N N . ASP A 1 97 ? -23.794 -4.485 3.553 1.00 75.75 97 ASP A N 1
ATOM 770 C CA . ASP A 1 97 ? -24.960 -4.873 2.746 1.00 75.75 97 ASP A CA 1
ATOM 771 C C . ASP A 1 97 ? -25.942 -3.715 2.502 1.00 75.75 97 ASP A C 1
ATOM 773 O O . ASP A 1 97 ? -26.778 -3.789 1.599 1.00 75.75 97 ASP A O 1
ATOM 777 N N . ASP A 1 98 ? -25.852 -2.627 3.274 1.00 79.75 98 ASP A N 1
ATOM 778 C CA . ASP A 1 98 ? -26.685 -1.442 3.095 1.00 79.75 98 ASP A CA 1
ATOM 779 C C . ASP A 1 98 ? -25.924 -0.288 2.418 1.00 79.75 98 ASP A C 1
ATOM 781 O O . ASP A 1 98 ? -24.733 -0.036 2.632 1.00 79.75 98 ASP A O 1
ATOM 785 N N . ALA A 1 99 ? -26.636 0.452 1.561 1.00 74.06 99 ALA A N 1
ATOM 786 C CA . ALA A 1 99 ? -26.063 1.583 0.830 1.00 74.06 99 ALA A CA 1
ATOM 787 C C . ALA A 1 99 ? -25.480 2.650 1.778 1.00 74.06 99 ALA A C 1
ATOM 789 O O . ALA A 1 99 ? -24.516 3.336 1.434 1.00 74.06 99 ALA A O 1
ATOM 790 N N . ASN A 1 100 ? -26.034 2.761 2.990 1.00 77.62 100 ASN A N 1
ATOM 791 C CA . ASN A 1 100 ? -25.619 3.734 3.989 1.00 77.62 100 ASN A CA 1
ATOM 792 C C . ASN A 1 100 ? -24.243 3.409 4.600 1.00 77.62 100 ASN A C 1
ATOM 794 O O . ASN A 1 100 ? -23.365 4.277 4.597 1.00 77.62 100 ASN A O 1
ATOM 798 N N . GLY A 1 101 ? -24.002 2.172 5.054 1.00 77.88 101 GLY A N 1
ATOM 799 C CA . GLY A 1 101 ? -22.712 1.767 5.620 1.00 77.88 101 GLY A CA 1
ATOM 800 C C . GLY A 1 101 ? -21.576 1.858 4.601 1.00 77.88 101 GLY A C 1
ATOM 801 O O . GLY A 1 101 ? -20.500 2.392 4.892 1.00 77.88 101 GLY A O 1
ATOM 802 N N . LEU A 1 102 ? -21.833 1.443 3.357 1.00 81.81 102 LEU A N 1
ATOM 803 C CA . LEU A 1 102 ? -20.858 1.569 2.274 1.00 81.81 102 LEU A CA 1
ATOM 804 C C . LEU A 1 102 ? -20.497 3.036 1.985 1.00 81.81 102 LEU A C 1
ATOM 806 O O . LEU A 1 102 ? -19.325 3.354 1.758 1.00 81.81 102 LEU A O 1
ATOM 810 N N . ASN A 1 103 ? -21.476 3.940 2.012 1.00 82.62 103 ASN A N 1
ATOM 811 C CA . ASN A 1 103 ? -21.252 5.367 1.778 1.00 82.62 103 ASN A CA 1
ATOM 812 C C . ASN A 1 103 ? -20.455 6.035 2.906 1.00 82.62 103 ASN A C 1
ATOM 814 O O . ASN A 1 103 ? -19.582 6.864 2.627 1.00 82.62 103 ASN A O 1
ATOM 818 N N . GLN A 1 104 ? -20.677 5.644 4.161 1.00 84.56 104 GLN A N 1
ATOM 819 C CA . GLN A 1 104 ? -19.880 6.127 5.293 1.00 84.56 104 GLN A CA 1
ATOM 820 C C . GLN A 1 104 ? -18.414 5.701 5.166 1.00 84.56 104 GLN A C 1
ATOM 822 O O . GLN A 1 104 ? -17.516 6.542 5.247 1.00 84.56 104 GLN A O 1
ATOM 827 N N . VAL A 1 105 ? -18.156 4.422 4.873 1.00 87.25 105 VAL A N 1
ATOM 828 C CA . VAL A 1 105 ? -16.789 3.907 4.687 1.00 87.25 105 VAL A CA 1
ATOM 829 C C . VAL A 1 105 ? -16.094 4.601 3.513 1.00 87.25 105 VAL A C 1
ATOM 831 O O . VAL A 1 105 ? -14.960 5.062 3.656 1.00 87.25 105 VAL A O 1
ATOM 834 N N . LYS A 1 106 ? -16.780 4.762 2.374 1.00 86.38 106 LYS A N 1
ATOM 835 C CA . LYS A 1 106 ? -16.262 5.530 1.227 1.00 86.38 106 LYS A CA 1
ATOM 836 C C . LYS A 1 106 ? -15.917 6.967 1.616 1.00 86.38 106 LYS A C 1
ATOM 838 O O . LYS A 1 106 ? -14.859 7.461 1.233 1.00 86.38 106 LYS A O 1
ATOM 843 N N . THR A 1 107 ? -16.773 7.625 2.394 1.00 89.31 107 THR A N 1
ATOM 844 C CA . THR A 1 107 ? -16.546 9.000 2.859 1.00 89.31 107 THR A CA 1
ATOM 845 C C . THR A 1 107 ? -15.291 9.091 3.723 1.00 89.31 107 THR A C 1
ATOM 847 O O . THR A 1 107 ? -14.441 9.941 3.460 1.00 89.31 107 THR A O 1
ATOM 850 N N . CYS A 1 108 ? -15.118 8.182 4.685 1.00 91.38 108 CYS A N 1
ATOM 851 C CA . CYS A 1 108 ? -13.914 8.112 5.515 1.00 91.38 108 CYS A CA 1
ATOM 852 C C . CYS A 1 108 ? -12.643 7.907 4.678 1.00 91.38 108 CYS A C 1
ATOM 854 O O . CYS A 1 108 ? -11.653 8.607 4.891 1.00 91.38 108 CYS A O 1
ATOM 856 N N . ILE A 1 109 ? -12.675 7.002 3.693 1.00 90.75 109 ILE A N 1
ATOM 857 C CA . ILE A 1 109 ? -11.539 6.759 2.790 1.00 90.75 109 ILE A CA 1
ATOM 858 C C . ILE A 1 109 ? 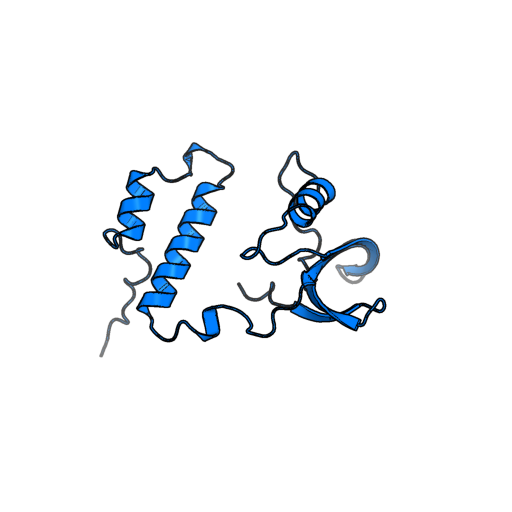-11.200 8.028 1.999 1.00 90.75 109 ILE A C 1
ATOM 860 O O . ILE A 1 109 ? -10.041 8.431 1.954 1.00 90.75 109 ILE A O 1
ATOM 864 N N . LEU A 1 110 ? -12.199 8.693 1.413 1.00 91.06 110 LEU A N 1
ATOM 865 C CA . LEU A 1 110 ? -11.994 9.925 0.646 1.00 91.06 110 LEU A CA 1
ATOM 866 C C . LEU A 1 110 ? -11.439 11.064 1.507 1.00 91.06 110 LEU A C 1
ATOM 868 O O . LEU A 1 110 ? -10.580 11.814 1.046 1.00 91.06 110 LEU A O 1
ATOM 872 N N . ILE A 1 111 ? -11.905 11.194 2.752 1.00 94.06 111 ILE A N 1
ATOM 873 C CA . ILE A 1 111 ? -11.348 12.148 3.716 1.00 94.06 111 ILE A CA 1
ATOM 874 C C . ILE A 1 111 ? -9.879 11.820 3.981 1.00 94.06 111 ILE A C 1
ATOM 876 O O . ILE A 1 111 ? -9.035 12.700 3.831 1.00 94.06 111 ILE A O 1
ATOM 880 N N . GLY A 1 112 ? -9.569 10.564 4.318 1.00 94.25 112 GLY A N 1
ATOM 881 C CA . GLY A 1 112 ? -8.204 10.111 4.584 1.00 94.25 112 GLY A CA 1
ATOM 882 C C . GLY A 1 112 ? -7.255 10.399 3.420 1.00 94.25 112 GLY A C 1
ATOM 883 O O . GLY A 1 112 ? -6.194 10.982 3.632 1.00 94.25 112 GLY A O 1
ATOM 884 N N . LEU A 1 113 ? -7.674 10.092 2.187 1.00 91.88 113 LEU A N 1
ATOM 885 C CA . LEU A 1 113 ? -6.919 10.404 0.969 1.00 91.88 113 LEU A CA 1
ATOM 886 C C . LEU A 1 113 ? -6.669 11.909 0.819 1.00 91.88 113 LEU A C 1
ATOM 888 O O . LEU A 1 113 ? -5.551 12.326 0.529 1.00 91.88 113 LEU A O 1
ATOM 892 N N . LYS A 1 114 ? -7.679 12.744 1.081 1.00 94.19 114 LYS A N 1
ATOM 893 C CA . LYS A 1 114 ? -7.533 14.200 0.984 1.00 94.19 114 LYS A CA 1
ATOM 894 C C . LYS A 1 114 ? -6.631 14.778 2.081 1.00 94.19 114 LYS A C 1
ATOM 896 O O . LYS A 1 114 ? -5.960 15.783 1.859 1.00 94.19 114 LYS A O 1
ATOM 901 N N . CYS A 1 115 ? -6.591 14.158 3.260 1.00 96.00 115 CYS A N 1
ATOM 902 C CA . CYS A 1 115 ? -5.722 14.570 4.366 1.00 96.00 115 CYS A CA 1
ATOM 903 C C . CYS A 1 115 ? -4.230 14.355 4.070 1.00 96.00 115 CYS A C 1
ATOM 905 O O . CYS A 1 115 ? -3.397 15.085 4.610 1.00 96.00 115 CYS A O 1
ATOM 907 N N . VAL A 1 116 ? -3.892 13.393 3.207 1.00 91.12 116 VAL A N 1
ATOM 908 C CA . VAL A 1 116 ? -2.504 13.075 2.828 1.00 91.12 116 VAL A CA 1
ATOM 909 C C . VAL A 1 116 ? -2.056 13.740 1.522 1.00 91.12 116 VAL A C 1
ATOM 911 O O . VAL A 1 116 ? -0.963 13.459 1.041 1.00 91.12 116 VAL A O 1
ATOM 914 N N . GLU A 1 117 ? -2.853 14.662 0.969 1.00 91.88 117 GLU A N 1
ATOM 915 C CA . GLU A 1 117 ? -2.485 15.444 -0.219 1.00 91.88 117 GLU A CA 1
ATOM 916 C C . GLU A 1 117 ? -1.109 16.111 -0.076 1.00 91.88 117 GLU A C 1
ATOM 918 O O . GLU A 1 117 ? -0.771 16.675 0.975 1.00 91.88 117 GLU A O 1
ATOM 923 N N . VAL A 1 118 ? -0.319 16.082 -1.154 1.00 88.12 118 VAL A N 1
ATOM 924 C CA . VAL A 1 118 ? 1.038 16.656 -1.175 1.00 88.12 118 VAL A CA 1
ATOM 925 C C . VAL A 1 118 ? 0.976 18.163 -0.936 1.00 88.12 118 VAL A C 1
ATOM 927 O O . VAL A 1 118 ? 1.698 18.697 -0.091 1.00 88.12 118 VAL A O 1
ATOM 930 N N . ASP A 1 119 ? 0.067 18.847 -1.634 1.00 91.44 119 ASP A N 1
ATOM 931 C CA . ASP A 1 119 ? -0.183 20.267 -1.414 1.00 91.44 119 ASP A CA 1
ATOM 932 C C . ASP A 1 119 ? -1.023 20.464 -0.149 1.00 91.44 119 ASP A C 1
ATOM 934 O O . ASP A 1 119 ? -2.217 20.156 -0.097 1.00 91.44 119 ASP A O 1
ATOM 938 N N . ARG A 1 120 ? -0.394 21.047 0.874 1.00 93.88 120 ARG A N 1
ATOM 939 C CA . ARG A 1 120 ? -1.033 21.348 2.160 1.00 93.88 120 ARG A CA 1
ATOM 940 C C . ARG A 1 120 ? -2.277 22.222 2.013 1.00 93.88 120 ARG A C 1
ATOM 942 O O . ARG A 1 120 ? -3.182 22.088 2.827 1.00 93.88 120 ARG A O 1
ATOM 949 N N . LYS A 1 121 ? -2.348 23.082 0.992 1.00 95.00 121 LYS A N 1
ATOM 950 C CA . LYS A 1 121 ? -3.503 23.962 0.749 1.00 95.00 121 LYS A CA 1
ATOM 951 C C . LYS A 1 121 ? -4.722 23.211 0.211 1.00 95.00 121 LYS A C 1
ATOM 953 O O . LYS A 1 121 ? -5.827 23.732 0.290 1.00 95.00 121 LYS A O 1
ATOM 958 N N . LYS A 1 122 ? -4.537 22.000 -0.327 1.00 94.31 122 LYS A N 1
ATOM 959 C CA . LYS A 1 122 ? -5.627 21.146 -0.833 1.00 94.31 122 LYS A CA 1
ATOM 960 C C . LYS A 1 122 ? -6.234 20.243 0.241 1.00 94.31 122 LYS A C 1
ATOM 962 O O . LYS A 1 122 ? -7.301 19.665 0.014 1.00 94.31 122 LYS A O 1
ATOM 967 N N . ARG A 1 123 ? -5.571 20.115 1.392 1.00 96.31 123 ARG A N 1
ATOM 968 C CA . ARG A 1 123 ? -6.051 19.316 2.525 1.00 96.31 123 ARG A CA 1
ATOM 969 C C . ARG A 1 123 ? -7.305 19.961 3.129 1.00 96.31 123 ARG A C 1
ATOM 971 O O . ARG A 1 123 ? -7.390 21.188 3.167 1.00 96.31 123 ARG A O 1
ATOM 978 N N . PRO A 1 124 ? -8.287 19.167 3.583 1.00 96.38 124 PRO A N 1
ATOM 979 C CA . PRO A 1 124 ? -9.495 19.702 4.200 1.00 96.38 124 PRO A CA 1
ATOM 980 C C . PRO A 1 124 ? -9.190 20.300 5.579 1.00 96.38 124 PRO A C 1
ATOM 982 O O . PRO A 1 124 ? -8.280 19.845 6.276 1.00 96.38 124 PRO A O 1
ATOM 985 N N . SER A 1 125 ? -9.980 21.289 5.995 1.00 96.06 125 SER A N 1
ATOM 986 C CA . SER A 1 125 ? -9.985 21.736 7.386 1.00 96.06 125 SER A CA 1
ATOM 987 C C . SER A 1 125 ? -10.705 20.721 8.277 1.00 96.06 125 SER A C 1
ATOM 989 O O . SER A 1 125 ? -11.487 19.895 7.804 1.00 96.06 125 SER A O 1
ATOM 991 N N . ILE A 1 126 ? -10.490 20.802 9.592 1.00 94.62 126 ILE A N 1
ATOM 992 C CA . ILE A 1 126 ? -11.230 19.964 10.546 1.00 94.62 126 ILE A CA 1
ATOM 993 C C . ILE A 1 126 ? -12.748 20.188 10.456 1.00 94.62 126 ILE A C 1
ATOM 995 O O . ILE A 1 126 ? -13.512 19.241 10.617 1.00 94.62 126 ILE A O 1
ATOM 999 N N . VAL A 1 127 ? -13.179 21.412 10.132 1.00 94.31 127 VAL A N 1
ATOM 1000 C CA . VAL A 1 127 ? -14.595 21.749 9.936 1.00 94.31 127 VAL A CA 1
ATOM 1001 C C . VAL A 1 127 ? -15.154 20.988 8.732 1.00 94.31 127 VAL A C 1
ATOM 1003 O O . VAL A 1 127 ? -16.160 20.296 8.869 1.00 94.31 127 VAL A O 1
ATOM 1006 N N . ASP A 1 128 ? -14.443 20.994 7.598 1.00 92.12 128 ASP A N 1
ATOM 1007 C CA . ASP A 1 128 ? -14.852 20.252 6.395 1.00 92.12 128 ASP A CA 1
ATOM 1008 C C . ASP A 1 128 ? -14.954 18.740 6.648 1.00 92.12 128 ASP A C 1
ATOM 1010 O O . ASP A 1 128 ? -15.828 18.062 6.101 1.00 92.12 128 ASP A O 1
ATOM 1014 N N . ILE A 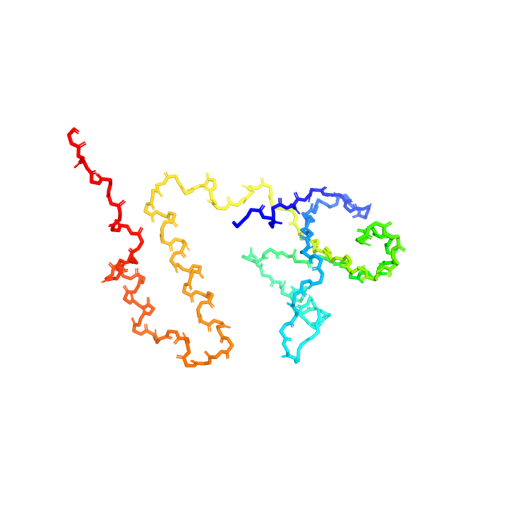1 129 ? -14.039 18.195 7.457 1.00 93.75 129 ILE A N 1
ATOM 1015 C CA . ILE A 1 129 ? -14.033 16.778 7.838 1.00 93.75 129 ILE A CA 1
ATOM 1016 C C . ILE A 1 129 ? -15.271 16.454 8.676 1.00 93.75 129 ILE A C 1
ATOM 1018 O O . ILE A 1 129 ? -15.991 15.509 8.354 1.00 93.75 129 ILE A O 1
ATOM 1022 N N . VAL A 1 130 ? -15.532 17.234 9.728 1.00 92.88 130 VAL A N 1
ATOM 1023 C CA . VAL A 1 130 ? -16.672 17.016 10.630 1.00 92.88 130 VAL A CA 1
ATOM 1024 C C . VAL A 1 130 ? -17.991 17.148 9.878 1.00 92.88 130 VAL A C 1
ATOM 1026 O O . VAL A 1 130 ? -18.868 16.301 10.049 1.00 92.88 130 VAL A O 1
ATOM 1029 N N . ASP A 1 131 ? -18.135 18.144 9.005 1.00 90.50 131 ASP A N 1
ATOM 1030 C CA . ASP A 1 131 ? -19.367 18.343 8.239 1.00 90.50 131 ASP A CA 1
ATOM 1031 C C . ASP A 1 131 ? -19.619 17.209 7.233 1.00 90.50 131 ASP A C 1
ATOM 1033 O O . ASP A 1 131 ? -20.757 16.743 7.115 1.00 90.50 131 ASP A O 1
ATOM 1037 N N . LYS A 1 132 ? -18.570 16.690 6.574 1.00 88.31 132 LYS A N 1
ATOM 1038 C CA . LYS A 1 132 ? -18.667 15.490 5.720 1.00 88.31 132 LYS A CA 1
ATOM 1039 C C . LYS A 1 132 ? -19.059 14.245 6.511 1.00 88.31 132 LYS A C 1
ATOM 1041 O O . LYS A 1 132 ? -19.936 13.509 6.071 1.00 88.31 132 LYS A O 1
ATOM 1046 N N . LEU A 1 133 ? -18.439 14.009 7.668 1.00 87.94 133 LEU A N 1
ATOM 1047 C CA . LEU A 1 133 ? -18.760 12.860 8.524 1.00 87.94 133 LEU A CA 1
ATOM 1048 C C . LEU A 1 133 ? -20.169 12.953 9.120 1.00 87.94 133 LEU A C 1
ATOM 1050 O O . LEU A 1 133 ? -20.822 11.934 9.313 1.00 87.94 133 LEU A O 1
ATOM 1054 N N . SER A 1 134 ? -20.654 14.171 9.365 1.00 86.06 134 SER A N 1
ATOM 1055 C CA . SER A 1 134 ? -22.000 14.430 9.889 1.00 86.06 134 SER A CA 1
ATOM 1056 C C . SER A 1 134 ? -23.098 14.341 8.821 1.00 86.06 134 SER A C 1
ATOM 1058 O O . SER A 1 134 ? -24.260 14.582 9.134 1.00 86.06 134 SER A O 1
ATOM 1060 N N . GLY A 1 135 ? -22.751 14.067 7.557 1.00 73.88 135 GLY A N 1
ATOM 1061 C CA . GLY A 1 135 ? -23.713 14.020 6.452 1.00 73.88 135 GLY A CA 1
ATOM 1062 C C . GLY A 1 135 ? -24.288 15.385 6.058 1.00 73.88 135 GLY A C 1
ATOM 1063 O O . GLY A 1 135 ? -25.274 15.443 5.331 1.00 73.88 135 GLY A O 1
ATOM 1064 N N . LYS A 1 136 ? -23.680 16.495 6.500 1.00 65.56 136 LYS A N 1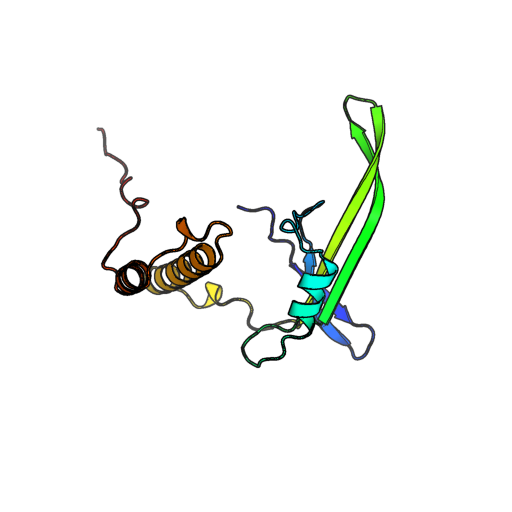
ATOM 1065 C CA . LYS A 1 136 ? -24.142 17.858 6.176 1.00 65.56 136 LYS A CA 1
ATOM 1066 C C . LYS A 1 136 ? -23.767 18.300 4.757 1.00 65.56 136 LYS A C 1
ATOM 1068 O O . LYS A 1 136 ? -24.246 19.329 4.295 1.00 65.56 136 LYS A O 1
ATOM 1073 N N . PHE A 1 137 ? -22.917 17.535 4.068 1.00 57.06 137 PHE A N 1
ATOM 1074 C CA . PHE A 1 137 ? -22.491 17.803 2.697 1.00 57.06 137 PHE A CA 1
ATOM 1075 C C . PHE A 1 137 ? -22.638 16.541 1.837 1.00 57.06 137 PHE A C 1
ATOM 1077 O O . PHE A 1 137 ? -21.851 15.602 1.960 1.00 57.06 137 PHE A O 1
ATOM 1084 N N . VAL A 1 138 ? -23.637 16.523 0.952 1.00 53.47 138 VAL A N 1
ATOM 1085 C CA . VAL A 1 138 ? -23.826 15.459 -0.045 1.00 53.47 138 VAL A CA 1
ATOM 1086 C C . VAL A 1 138 ? -22.886 15.738 -1.228 1.00 53.47 138 VAL A C 1
ATOM 1088 O O . VAL A 1 138 ? -22.916 16.844 -1.772 1.00 53.47 138 VAL A O 1
ATOM 1091 N N . PRO A 1 139 ? -22.003 14.807 -1.638 1.00 47.28 139 PRO A N 1
ATOM 1092 C CA . PRO A 1 139 ? -21.187 15.007 -2.829 1.00 47.28 139 PRO A CA 1
ATOM 1093 C C . PRO A 1 139 ? -22.074 15.112 -4.081 1.00 47.28 139 PRO A C 1
ATOM 1095 O O . PRO A 1 139 ? -23.024 14.360 -4.253 1.00 47.28 139 PRO A O 1
ATOM 1098 N N . ILE A 1 140 ? -21.711 16.025 -4.984 1.00 50.03 140 ILE A N 1
ATOM 1099 C CA . ILE A 1 140 ? -22.450 16.448 -6.195 1.00 50.03 140 ILE A CA 1
ATOM 1100 C C . ILE A 1 140 ? -22.735 15.301 -7.207 1.00 50.03 140 ILE A C 1
ATOM 1102 O O . ILE A 1 140 ? -23.408 15.507 -8.211 1.00 50.03 140 ILE A O 1
ATOM 1106 N N . PHE A 1 141 ? -22.293 14.067 -6.955 1.00 44.19 141 PHE A N 1
ATOM 1107 C CA . PHE A 1 141 ? -22.394 12.950 -7.903 1.00 44.19 141 PHE A CA 1
ATOM 1108 C C . PHE A 1 141 ? -23.737 12.194 -7.932 1.00 44.19 141 PHE A C 1
ATOM 1110 O O . PHE A 1 141 ? -23.855 11.247 -8.702 1.00 44.19 141 PHE A O 1
ATOM 1117 N N . GLU A 1 142 ? -24.764 12.619 -7.188 1.00 45.12 142 GLU A N 1
ATOM 1118 C CA . GLU A 1 142 ? -26.121 12.034 -7.278 1.00 45.12 142 GLU A CA 1
ATOM 1119 C C . GLU A 1 142 ? -27.166 12.920 -7.987 1.00 45.12 142 GLU A C 1
ATOM 1121 O O . GLU A 1 142 ? -28.346 12.590 -8.000 1.00 45.12 142 GLU A O 1
ATOM 1126 N N . GLN A 1 143 ? -26.771 14.011 -8.656 1.00 44.88 143 GLN A N 1
ATOM 1127 C CA . GLN A 1 143 ? -27.720 14.868 -9.398 1.00 44.88 143 GLN A CA 1
ATOM 1128 C C . GLN A 1 143 ? -27.932 14.483 -10.874 1.00 44.88 143 GLN A C 1
ATOM 1130 O O . GLN A 1 143 ? -28.412 15.300 -11.654 1.00 44.88 143 GLN A O 1
ATOM 1135 N N . VAL A 1 144 ? -27.634 13.246 -11.284 1.00 45.00 144 VAL A N 1
ATOM 1136 C CA . VAL A 1 144 ? -28.109 12.738 -12.586 1.00 45.00 144 VAL A CA 1
ATOM 1137 C C . VAL A 1 144 ? -29.126 11.634 -12.344 1.00 45.00 144 VAL A C 1
ATOM 1139 O O . VAL A 1 144 ? -28.829 10.444 -12.416 1.00 45.00 144 VAL A O 1
ATOM 1142 N N . SER A 1 145 ? -30.350 12.053 -12.036 1.00 38.34 145 SER A N 1
ATOM 1143 C CA . SER A 1 145 ? -31.528 11.227 -12.282 1.00 38.34 145 SER A CA 1
ATOM 1144 C C . SER A 1 145 ? -31.812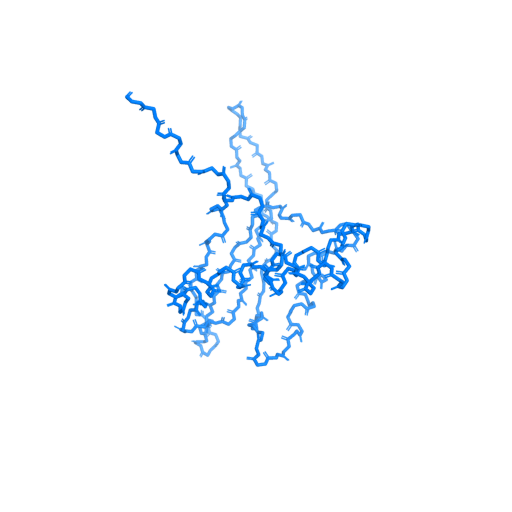 11.207 -13.793 1.00 38.34 145 SER A C 1
ATOM 1146 O O . SER A 1 145 ? -31.576 12.208 -14.477 1.00 38.34 145 SER A O 1
ATOM 1148 N N . PRO A 1 146 ? -32.289 10.080 -14.350 1.00 41.47 146 PRO A N 1
ATOM 1149 C CA . PRO A 1 146 ? -32.632 9.991 -15.758 1.00 41.47 146 PRO A CA 1
ATOM 1150 C C . PRO A 1 146 ? -33.880 10.840 -15.994 1.00 41.47 146 PRO A C 1
ATOM 1152 O O . PRO A 1 146 ? -34.981 10.484 -15.572 1.00 41.47 146 PRO A O 1
ATOM 1155 N N . SER A 1 147 ? -33.711 11.984 -16.652 1.00 43.19 147 SER A N 1
ATOM 1156 C CA . SER A 1 147 ? -34.836 12.748 -17.169 1.00 43.19 147 SER A CA 1
ATOM 1157 C C . SER A 1 147 ? -35.583 11.884 -18.179 1.00 43.19 147 SER A C 1
ATOM 1159 O O . SER A 1 147 ? -35.114 11.651 -19.292 1.00 43.19 147 SER A O 1
ATOM 1161 N N . GLN A 1 148 ? -36.751 11.421 -17.743 1.00 49.06 148 GLN A N 1
ATOM 1162 C CA . GLN A 1 148 ? -37.885 11.026 -18.562 1.00 49.06 148 GLN A CA 1
ATOM 1163 C C . GLN A 1 148 ? -38.052 12.025 -19.708 1.00 49.06 148 GLN A C 1
ATOM 1165 O O . GLN A 1 148 ? -38.255 13.207 -19.442 1.00 49.06 148 GLN A O 1
ATOM 1170 N N . HIS A 1 149 ? -37.976 11.571 -20.954 1.00 40.94 149 HIS A N 1
ATOM 1171 C CA . HIS A 1 149 ? -38.659 12.195 -22.084 1.00 40.94 149 HIS A CA 1
ATOM 1172 C C . HIS A 1 149 ? -39.458 11.095 -22.786 1.00 40.94 149 HIS A C 1
ATOM 1174 O O . HIS A 1 149 ? -39.012 9.949 -22.855 1.00 40.94 149 HIS A O 1
ATOM 1180 N N . ALA A 1 150 ? -40.673 11.496 -23.149 1.00 37.84 150 ALA A N 1
ATOM 1181 C CA . ALA A 1 150 ? -41.811 10.720 -23.619 1.00 37.84 150 ALA A CA 1
ATOM 1182 C C . ALA A 1 150 ? -41.556 9.860 -24.865 1.00 37.84 150 ALA A C 1
ATOM 1184 O O . ALA A 1 150 ? -40.633 10.190 -25.643 1.00 37.84 150 ALA A O 1
#

Organism: NCBI:txid422564

InterPro domains:
  IPR001245 Serine-threonine/tyrosine-protein kinase, catalytic domain [PF07714] (16-107)
  IPR011009 Protein kinase-like domain superfamily [SSF56112] (9-100)

Secondary structure (DSSP, 8-state):
--TT--EEEEE-TTTT-EEEEEEPPTTPPPPTT--HHHHHHHHHH--BTTBPPEEEEEEEEEEEEEEETTEEEEEEEEEEEEEEEP-TT--GGGG--SHHHHHHHHHHHHHHHHHT-SSGGGSPPHHHHHHHHTT-S--GGG--------

Nearest PDB structures (foldseek):
  7mf0-assembly1_AAA  TM=5.752E-01  e=8.801E-02  Homo sapiens
  4acv-assembly1_B  TM=3.322E-01  e=2.746E-01  Listeria monocytogenes 10403S
  4acv-assembly1_A  TM=2.427E-01  e=2.915E-01  Listeria monocytogenes 10403S
  2yks-assembly1_B  TM=2.550E-01  e=8.852E+00  Dickeya chrysanthemi

Mean predicted aligned error: 10.26 Å

Sequence (150 aa):
MEELRLIKQGVLPEGGRMIAVKRLAENAPVPSGMTFETEVTNLMALKHQNIVELLHYCHEAQKKVIQHNGRYVIVEMTEICLCYEYLPKGSLDKYLDDANGLNQVKTCILIGLKCVEVDRKKRPSIVDIVDKLSGKFVPIFEQVSPSQHA